Protein AF-A0A662HB89-F1 (afdb_monomer_lite)

Sequence (129 aa):
GERAAIYYYNDTVIAQGNGFAVYADPARNAIIAEIDRDLLLDVEHIEEWKYVVALASYDGFGPLRVRPVGVEAEEWVVGGGRELAKAILAGIEPRVM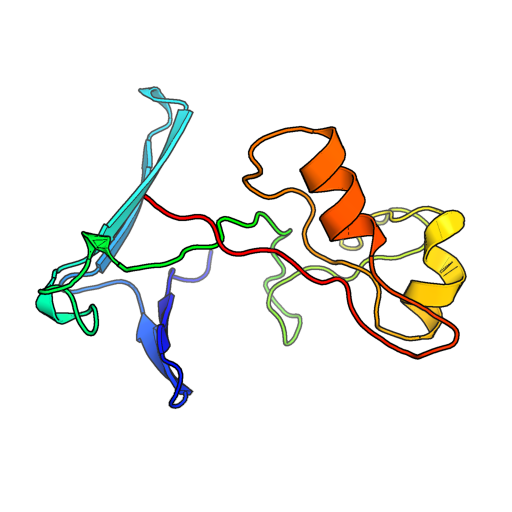DLLAPTAEEQYEMLSSFNVERKTVAIVKALTP

pLDDT: mean 94.01, std 4.25, range [63.0, 97.5]

Foldseek 3Di:
DAFDWDADPVRDIDGDDVQWDWDDDVVVRDIDIGGHPVPDPPSVVLQPDWDKFFDADADPDDPVRGADADQDDDPRHHHPHPVCHLVSVLVQQDRTPFIDDPDPVVGCCQNVVADSVVSGHGHDDTHGD

Radius of gyration: 16.9 Å; chains: 1; bounding box: 44×31×44 Å

Structure (mmCIF, N/CA/C/O backbone):
data_AF-A0A662HB89-F1
#
_entry.id   AF-A0A662HB89-F1
#
loop_
_atom_site.group_PDB
_atom_site.id
_atom_site.type_symbol
_atom_site.label_atom_id
_atom_site.label_alt_id
_atom_site.label_comp_id
_atom_site.label_asym_id
_atom_site.label_entity_id
_atom_site.label_seq_id
_atom_site.pdbx_PDB_ins_code
_atom_site.Cartn_x
_atom_site.Cartn_y
_atom_site.Cartn_z
_atom_site.occupancy
_atom_site.B_iso_or_equiv
_atom_site.auth_seq_id
_atom_site.auth_comp_id
_atom_site.auth_asym_id
_atom_site.auth_atom_id
_atom_site.pdbx_PDB_model_num
ATOM 1 N N . GLY A 1 1 ? -15.082 -7.886 -10.102 1.00 63.00 1 GLY A N 1
ATOM 2 C CA . GLY A 1 1 ? -14.029 -7.524 -9.140 1.00 63.00 1 GLY A CA 1
ATOM 3 C C . GLY A 1 1 ? -14.057 -8.518 -8.009 1.00 63.00 1 GLY A C 1
ATOM 4 O O . GLY A 1 1 ? -15.124 -9.059 -7.730 1.00 63.00 1 GLY A O 1
ATOM 5 N N . GLU A 1 2 ? -12.909 -8.798 -7.407 1.00 78.50 2 GLU A N 1
ATOM 6 C CA . GLU A 1 2 ? -12.865 -9.578 -6.169 1.00 78.50 2 GLU A CA 1
ATOM 7 C C . GLU A 1 2 ? -13.472 -8.779 -5.011 1.00 78.50 2 GLU A C 1
ATOM 9 O O . GLU A 1 2 ? -13.549 -7.549 -5.059 1.00 78.50 2 GLU A O 1
ATOM 14 N N . ARG A 1 3 ? -13.975 -9.487 -3.996 1.00 87.75 3 ARG A N 1
ATOM 15 C CA . ARG A 1 3 ? -14.502 -8.847 -2.788 1.00 87.75 3 ARG A CA 1
ATOM 16 C C . ARG A 1 3 ? -13.345 -8.244 -1.998 1.00 87.75 3 ARG A C 1
ATOM 18 O O . ARG A 1 3 ? -12.278 -8.850 -1.931 1.00 87.75 3 ARG A O 1
ATOM 25 N N . ALA A 1 4 ? -13.580 -7.099 -1.363 1.00 92.81 4 ALA A N 1
ATOM 26 C CA . ALA A 1 4 ? -12.649 -6.577 -0.373 1.00 92.81 4 ALA A CA 1
ATOM 27 C C . ALA A 1 4 ? -12.466 -7.586 0.773 1.00 92.81 4 ALA A C 1
ATOM 29 O O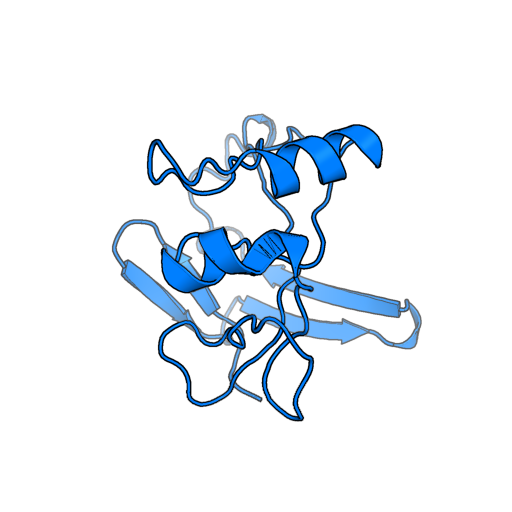 . ALA A 1 4 ? -13.349 -8.412 1.030 1.00 92.81 4 ALA A O 1
ATOM 30 N N . ALA A 1 5 ? -11.330 -7.516 1.463 1.00 93.62 5 ALA A N 1
ATOM 31 C CA . ALA A 1 5 ? -11.034 -8.390 2.589 1.00 93.62 5 ALA A CA 1
ATOM 32 C C . ALA A 1 5 ? -10.218 -7.670 3.669 1.00 93.62 5 ALA A C 1
ATOM 34 O O . ALA A 1 5 ? -9.386 -6.818 3.354 1.00 93.62 5 ALA A O 1
ATOM 35 N N . ILE A 1 6 ? -10.446 -8.051 4.925 1.00 94.94 6 ILE A N 1
ATOM 36 C CA . ILE A 1 6 ? -9.591 -7.723 6.068 1.00 94.94 6 ILE A CA 1
ATOM 37 C C . ILE A 1 6 ? -8.593 -8.868 6.225 1.00 94.94 6 ILE A C 1
ATOM 39 O O . ILE A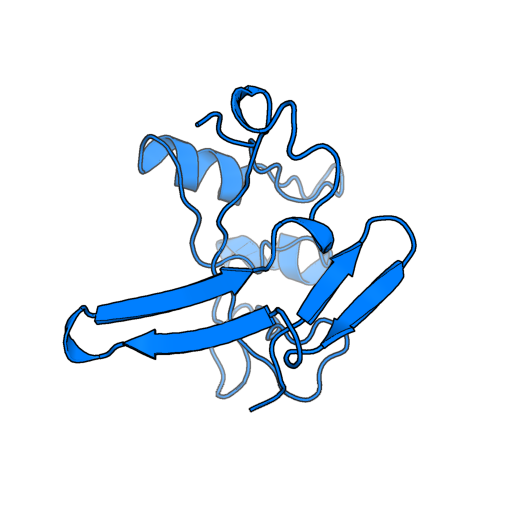 1 6 ? -8.998 -10.029 6.306 1.00 94.94 6 ILE A O 1
ATOM 43 N N . TYR A 1 7 ? -7.306 -8.536 6.268 1.00 93.56 7 TYR A N 1
ATOM 44 C CA . TYR A 1 7 ? -6.219 -9.477 6.524 1.00 93.56 7 TYR A CA 1
ATOM 45 C C . TYR A 1 7 ? -5.649 -9.192 7.912 1.00 93.56 7 TYR A C 1
ATOM 47 O O . TYR A 1 7 ? -5.160 -8.091 8.164 1.00 93.56 7 TYR A O 1
ATOM 55 N N . TYR A 1 8 ? -5.711 -10.170 8.811 1.00 95.38 8 TYR A N 1
ATOM 56 C CA . TYR A 1 8 ? -5.080 -10.069 10.125 1.00 95.38 8 TYR A CA 1
ATOM 57 C C . TYR A 1 8 ? -3.622 -10.530 10.076 1.00 95.38 8 TYR A C 1
ATOM 59 O O . TYR A 1 8 ? -3.205 -11.259 9.179 1.00 95.38 8 TYR A O 1
ATOM 67 N N . TYR A 1 9 ? -2.857 -10.160 11.104 1.00 93.25 9 TYR A N 1
ATOM 68 C CA . TYR A 1 9 ? -1.445 -10.531 11.261 1.00 93.25 9 TYR A CA 1
ATOM 69 C C . TYR A 1 9 ? -1.191 -12.048 11.340 1.00 93.25 9 TYR A C 1
ATOM 71 O O . TYR A 1 9 ? -0.054 -12.485 11.201 1.00 93.25 9 TYR A O 1
ATOM 79 N N . ASN A 1 10 ? -2.228 -12.839 11.623 1.00 94.31 10 ASN A N 1
ATOM 80 C CA . ASN A 1 10 ? -2.176 -14.291 11.791 1.00 94.31 10 ASN A CA 1
ATOM 81 C C . ASN A 1 10 ? -2.710 -15.050 10.562 1.00 94.31 10 ASN A C 1
ATOM 83 O O . ASN A 1 10 ? -3.205 -16.166 10.706 1.00 94.31 10 ASN A O 1
ATOM 87 N N . ASP A 1 11 ? -2.697 -14.409 9.390 1.00 92.38 11 ASP A N 1
ATOM 88 C CA . ASP A 1 11 ? -3.195 -14.936 8.113 1.00 92.38 11 ASP A CA 1
ATOM 89 C C . ASP A 1 11 ? -4.709 -15.221 8.067 1.00 92.38 11 ASP A C 1
ATOM 91 O O . ASP A 1 11 ? -5.216 -15.776 7.089 1.00 92.38 11 ASP A O 1
ATOM 95 N N . THR A 1 12 ? -5.469 -14.812 9.089 1.00 94.56 12 THR A N 1
ATOM 96 C CA . THR A 1 12 ? -6.935 -14.859 9.028 1.00 94.56 12 THR A CA 1
ATOM 97 C C . THR A 1 12 ? -7.430 -13.827 8.021 1.00 94.56 12 THR A C 1
ATOM 99 O O . THR A 1 12 ? -7.014 -12.667 8.052 1.00 94.56 12 THR A O 1
ATOM 102 N N . VAL A 1 13 ? -8.349 -14.239 7.146 1.00 93.62 13 VAL A N 1
AT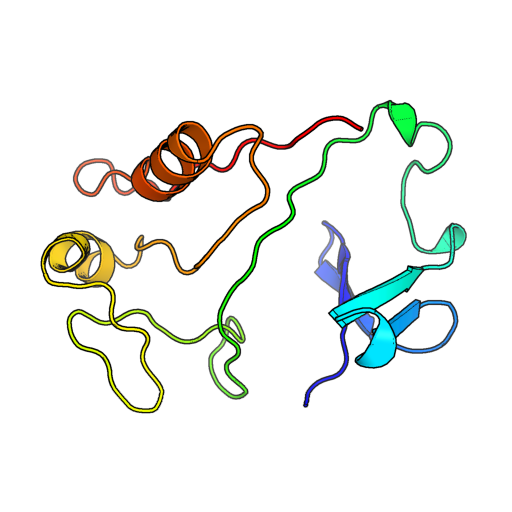OM 103 C CA . VAL A 1 13 ? -8.940 -13.374 6.119 1.00 93.62 13 VAL A CA 1
ATOM 104 C C . VAL A 1 13 ? -10.453 -13.347 6.275 1.00 93.62 13 VAL A C 1
ATOM 106 O O . VAL A 1 13 ? -11.103 -14.392 6.234 1.00 93.62 13 VAL A O 1
ATOM 109 N N . ILE A 1 14 ? -11.020 -12.148 6.406 1.00 94.25 14 ILE A N 1
ATOM 110 C CA . ILE A 1 14 ? -12.471 -11.929 6.398 1.00 94.25 14 ILE A CA 1
ATOM 111 C C . ILE A 1 14 ? -12.831 -11.210 5.107 1.00 94.25 14 ILE A C 1
ATOM 113 O O . ILE A 1 14 ? -12.523 -10.035 4.925 1.00 94.25 14 ILE A O 1
ATOM 117 N N . ALA A 1 15 ? -13.481 -11.927 4.194 1.00 94.19 15 ALA A N 1
ATOM 118 C CA . ALA A 1 15 ? -14.027 -11.327 2.986 1.00 94.19 15 ALA A CA 1
ATOM 119 C C . ALA A 1 15 ? -15.275 -10.493 3.307 1.00 94.19 15 ALA A C 1
ATOM 121 O O . ALA A 1 15 ? -16.026 -10.804 4.231 1.00 94.19 15 ALA A O 1
ATOM 122 N N . GLN A 1 16 ? -15.524 -9.477 2.484 1.00 95.38 16 GLN A N 1
ATOM 123 C CA . GLN A 1 16 ? -16.710 -8.626 2.550 1.00 95.38 16 GLN A CA 1
ATOM 124 C C . GLN A 1 16 ? -18.010 -9.431 2.716 1.00 95.38 16 GLN A C 1
ATOM 126 O O . GLN A 1 16 ? -18.263 -10.394 1.972 1.00 95.38 16 GLN A O 1
ATOM 131 N N . GLY A 1 17 ? -18.849 -8.995 3.658 1.00 91.88 17 GLY A N 1
ATOM 132 C CA . GLY A 1 17 ? -20.046 -9.699 4.104 1.00 91.88 17 GLY A CA 1
ATOM 133 C C . GLY A 1 17 ? -20.611 -9.117 5.403 1.00 91.88 17 GLY A C 1
ATOM 134 O O . GLY A 1 17 ? -20.728 -7.904 5.550 1.00 91.88 17 GLY A O 1
ATOM 135 N N . ASN A 1 18 ? -20.991 -9.985 6.342 1.00 87.81 18 ASN A N 1
ATOM 136 C CA . ASN A 1 18 ? -21.573 -9.564 7.618 1.00 87.81 18 ASN A CA 1
ATOM 137 C C . ASN A 1 18 ? -20.566 -8.732 8.423 1.00 87.81 18 ASN A C 1
ATOM 139 O O . ASN A 1 18 ? -19.510 -9.242 8.791 1.00 87.81 18 ASN A O 1
ATOM 143 N N . GLY A 1 19 ? -20.909 -7.469 8.674 1.00 92.19 19 GLY A N 1
ATOM 144 C CA . GLY A 1 19 ? -20.091 -6.530 9.439 1.00 92.19 19 GLY A CA 1
ATOM 145 C C . GLY A 1 19 ? -18.914 -5.915 8.684 1.00 92.19 19 GLY A C 1
ATOM 146 O O . GLY A 1 19 ? -18.132 -5.184 9.276 1.00 92.19 19 GLY A O 1
ATOM 147 N N . PHE A 1 20 ? -18.764 -6.174 7.383 1.00 97.12 20 PHE A N 1
ATOM 148 C CA . PHE A 1 20 ? -17.742 -5.520 6.567 1.00 97.12 20 PHE A CA 1
ATOM 149 C C . PHE A 1 20 ? -18.243 -5.270 5.146 1.00 97.12 20 PHE A C 1
ATOM 151 O O . PHE A 1 20 ? -18.561 -6.216 4.419 1.00 97.12 20 PHE A O 1
ATOM 158 N N . ALA A 1 21 ? -18.266 -4.004 4.731 1.00 96.00 21 ALA A N 1
ATOM 159 C CA . ALA A 1 21 ? -18.697 -3.571 3.407 1.00 96.00 21 ALA A CA 1
ATOM 160 C C . ALA A 1 21 ? -17.727 -2.545 2.814 1.00 96.00 21 ALA A C 1
ATOM 162 O O . ALA A 1 21 ? -17.343 -1.590 3.479 1.00 96.00 21 ALA A O 1
ATOM 163 N N . VAL A 1 22 ? -17.373 -2.708 1.538 1.00 95.88 22 VAL A N 1
ATOM 164 C CA . VAL A 1 22 ? -16.648 -1.712 0.749 1.00 95.88 22 VAL A CA 1
ATOM 165 C C . VAL A 1 22 ? -17.428 -1.419 -0.523 1.00 95.88 22 VAL A C 1
ATOM 167 O O . VAL A 1 22 ? -17.830 -2.331 -1.252 1.00 95.88 22 VAL A O 1
ATOM 170 N N . TYR A 1 23 ? -17.659 -0.141 -0.795 1.00 94.38 23 TYR A N 1
ATOM 171 C CA . TYR A 1 23 ? -18.404 0.301 -1.968 1.00 94.38 23 TYR A CA 1
ATOM 172 C C . TYR A 1 23 ? -17.947 1.682 -2.436 1.00 94.38 23 TYR A C 1
ATOM 174 O O . TYR A 1 23 ? -17.377 2.465 -1.682 1.00 94.38 23 TYR A O 1
ATOM 182 N N . ALA A 1 24 ? -18.188 1.980 -3.711 1.00 95.50 24 ALA A N 1
ATOM 183 C CA . ALA A 1 24 ? -17.955 3.310 -4.253 1.00 95.50 24 ALA A CA 1
ATOM 184 C C . ALA A 1 24 ? -19.165 4.212 -3.979 1.00 95.50 24 ALA A C 1
ATOM 186 O O . ALA A 1 24 ? -20.307 3.800 -4.187 1.00 95.50 24 ALA A O 1
ATOM 187 N N . ASP A 1 25 ? -18.899 5.453 -3.586 1.00 97.50 25 ASP A N 1
ATOM 188 C CA . ASP A 1 25 ? -19.854 6.558 -3.534 1.00 97.50 25 ASP A CA 1
ATOM 189 C C . ASP A 1 25 ? -19.426 7.616 -4.572 1.00 97.50 25 ASP A C 1
ATOM 191 O O . ASP A 1 25 ? -18.630 8.515 -4.271 1.00 97.50 25 ASP A O 1
ATOM 195 N N . PRO A 1 26 ? -19.916 7.516 -5.825 1.00 97.06 26 PRO A N 1
ATOM 196 C CA . PRO A 1 26 ? -19.523 8.433 -6.893 1.00 97.06 26 PRO A CA 1
ATOM 197 C C . PRO A 1 26 ? -19.975 9.873 -6.650 1.00 97.06 26 PRO A C 1
ATOM 199 O O . PRO A 1 26 ? -19.327 10.799 -7.129 1.00 97.06 26 PRO A O 1
ATOM 202 N N . ALA A 1 27 ? -21.065 10.080 -5.904 1.00 97.50 27 ALA A N 1
ATOM 203 C CA . ALA A 1 27 ? -21.569 11.419 -5.614 1.00 97.50 27 ALA A CA 1
ATOM 204 C C . ALA A 1 27 ? -20.605 12.196 -4.706 1.00 97.50 27 ALA A C 1
ATOM 206 O O . ALA A 1 27 ? -20.477 13.413 -4.839 1.00 97.50 27 ALA A O 1
ATOM 207 N N . ARG A 1 28 ? -19.901 11.488 -3.814 1.00 96.81 28 ARG A N 1
ATOM 208 C CA . ARG A 1 28 ? -18.857 12.051 -2.945 1.00 96.81 28 ARG A CA 1
ATOM 209 C C . ARG A 1 28 ? -17.439 11.881 -3.492 1.00 96.81 28 ARG A C 1
ATOM 211 O O . ARG A 1 28 ? -16.501 12.325 -2.840 1.00 96.81 28 ARG A O 1
ATOM 218 N N . ASN A 1 29 ? -17.282 11.253 -4.661 1.00 95.94 29 ASN A N 1
ATOM 219 C CA . ASN A 1 29 ? -15.989 10.839 -5.211 1.00 95.94 29 ASN A CA 1
ATOM 220 C C . ASN A 1 29 ? -15.149 10.047 -4.185 1.00 95.94 29 ASN A C 1
ATOM 222 O O . ASN A 1 29 ? -13.982 10.357 -3.947 1.00 95.94 29 ASN A O 1
ATOM 226 N N . ALA A 1 30 ? -15.771 9.058 -3.536 1.00 95.31 30 ALA A N 1
ATOM 227 C CA . ALA A 1 30 ? -15.176 8.327 -2.421 1.00 95.31 30 ALA A CA 1
ATOM 228 C C . ALA A 1 30 ? -15.325 6.807 -2.567 1.00 95.31 30 ALA A C 1
ATOM 230 O O . ALA A 1 30 ? -16.267 6.308 -3.184 1.00 95.31 30 ALA A O 1
ATOM 231 N N . ILE A 1 31 ? -14.407 6.070 -1.942 1.00 93.44 31 ILE A N 1
ATOM 232 C CA . ILE A 1 31 ? -14.586 4.655 -1.608 1.00 93.44 31 ILE A CA 1
ATOM 233 C C . ILE A 1 31 ? -14.873 4.591 -0.112 1.00 93.44 31 ILE A C 1
ATOM 235 O O . ILE A 1 31 ? -14.102 5.120 0.687 1.00 93.44 31 ILE A O 1
ATOM 239 N N . ILE A 1 32 ? -15.986 3.970 0.258 1.00 95.81 32 ILE A N 1
ATOM 240 C CA . ILE A 1 32 ? -16.424 3.836 1.644 1.00 95.81 32 ILE A CA 1
ATOM 241 C C . ILE A 1 32 ? -16.128 2.414 2.104 1.00 95.81 32 ILE A C 1
ATOM 243 O O . ILE A 1 32 ? -16.501 1.463 1.420 1.00 95.81 32 ILE A O 1
ATOM 247 N N . ALA A 1 33 ? -15.467 2.286 3.254 1.00 95.19 33 ALA A N 1
ATOM 248 C CA . ALA A 1 33 ? -15.273 1.028 3.961 1.00 95.19 33 ALA A CA 1
ATOM 249 C C . ALA A 1 33 ? -15.962 1.116 5.329 1.00 95.19 33 ALA A C 1
ATOM 251 O O . ALA A 1 33 ? -15.581 1.924 6.173 1.00 95.19 33 ALA A O 1
ATOM 252 N N . GLU A 1 34 ? -16.985 0.296 5.530 1.00 96.31 34 GLU A N 1
ATOM 253 C CA . GLU A 1 34 ? -17.712 0.149 6.790 1.00 96.31 34 GLU A CA 1
ATOM 254 C C . GLU A 1 34 ? -17.270 -1.153 7.450 1.00 96.31 34 GLU A C 1
ATOM 256 O O . GLU A 1 34 ? -17.318 -2.211 6.820 1.00 96.31 34 GLU A O 1
ATOM 261 N N . ILE A 1 35 ? -16.813 -1.069 8.698 1.00 95.81 35 ILE A N 1
ATOM 262 C CA . ILE A 1 35 ? -16.269 -2.199 9.454 1.00 95.81 35 ILE A CA 1
ATOM 263 C C . ILE A 1 35 ? -16.914 -2.195 10.842 1.00 95.81 35 ILE A C 1
ATOM 265 O O . ILE A 1 35 ? -16.830 -1.199 11.565 1.00 95.81 35 ILE A O 1
ATOM 269 N N . ASP A 1 36 ? -17.541 -3.306 11.218 1.00 95.81 36 ASP A N 1
ATOM 270 C CA . ASP A 1 36 ? -18.031 -3.541 12.572 1.00 95.81 36 ASP A CA 1
ATOM 271 C C . ASP A 1 36 ? -16.849 -3.569 13.539 1.00 95.81 36 ASP A C 1
ATOM 273 O O . ASP A 1 36 ? -15.825 -4.204 13.282 1.00 95.81 36 ASP A O 1
ATOM 277 N N . ARG A 1 37 ? -17.002 -2.902 14.686 1.00 93.88 37 ARG A N 1
ATOM 278 C CA . ARG A 1 37 ? -15.932 -2.788 15.689 1.00 93.88 37 ARG A CA 1
ATOM 279 C C . ARG A 1 37 ? -15.417 -4.148 16.158 1.00 93.88 37 ARG A C 1
ATOM 281 O O . ARG A 1 37 ? -14.225 -4.279 16.386 1.00 93.88 37 ARG A O 1
ATOM 288 N N . ASP A 1 38 ? -16.283 -5.154 16.222 1.00 94.00 38 ASP A N 1
ATOM 289 C CA . ASP A 1 38 ? -15.925 -6.516 16.638 1.00 94.00 38 ASP A CA 1
ATOM 290 C C . ASP A 1 38 ? -14.944 -7.210 15.670 1.00 94.00 38 ASP A C 1
ATOM 292 O O . ASP A 1 38 ? -14.322 -8.209 16.029 1.00 94.00 38 ASP A O 1
ATOM 296 N N . LEU A 1 39 ? -14.790 -6.694 14.444 1.00 95.25 39 LEU A N 1
ATOM 297 C CA . LEU A 1 39 ? -13.806 -7.171 13.467 1.00 95.25 39 LEU A CA 1
ATOM 298 C C . LEU A 1 39 ? -12.452 -6.468 13.596 1.00 95.25 39 LEU A C 1
ATOM 300 O O . LEU A 1 39 ? -11.508 -6.807 12.883 1.00 95.25 39 LEU A O 1
ATOM 304 N N . LEU A 1 40 ? -12.321 -5.481 14.468 1.00 93.69 40 LEU A N 1
ATOM 305 C CA . LEU A 1 40 ? -11.071 -4.774 14.676 1.00 93.69 40 LEU A CA 1
ATOM 306 C C . LEU A 1 40 ? -10.474 -5.166 16.029 1.00 93.69 40 LEU A C 1
ATOM 308 O O . LEU A 1 40 ? -11.183 -5.469 16.984 1.00 93.69 40 LEU A O 1
ATOM 312 N N . LEU A 1 41 ? -9.147 -5.202 16.095 1.00 92.75 41 LEU A N 1
ATOM 313 C CA . LEU A 1 41 ? -8.418 -5.531 17.317 1.00 92.75 41 LEU A CA 1
ATOM 314 C C . LEU A 1 41 ? -8.099 -4.242 18.065 1.00 92.75 41 LEU A C 1
ATOM 316 O O . LEU A 1 41 ? -7.729 -3.276 17.411 1.00 92.75 41 LEU A O 1
ATOM 320 N N . ASP A 1 42 ? -8.161 -4.257 19.397 1.00 93.31 42 ASP A N 1
ATOM 321 C CA . ASP A 1 42 ? -7.693 -3.144 20.242 1.00 93.31 42 ASP A CA 1
ATOM 322 C C . ASP A 1 42 ? -8.449 -1.818 20.004 1.00 93.31 42 ASP A C 1
ATOM 324 O O . ASP A 1 42 ? -7.883 -0.725 20.020 1.00 93.31 42 ASP A O 1
ATOM 328 N N . VAL A 1 43 ? -9.752 -1.908 19.717 1.00 93.19 43 VAL A N 1
ATOM 329 C CA . VAL A 1 43 ? -10.618 -0.754 19.390 1.00 93.19 43 VAL A CA 1
ATOM 330 C C . VAL A 1 43 ? -10.810 0.180 20.582 1.00 93.19 43 VAL A C 1
ATOM 332 O O . VAL A 1 43 ? -11.136 1.354 20.409 1.00 93.19 43 VAL A O 1
ATOM 335 N N . GLU A 1 44 ? -10.624 -0.328 21.794 1.00 94.62 44 GLU A N 1
ATOM 336 C CA . GLU A 1 44 ? -10.653 0.450 23.025 1.00 94.62 44 GLU A CA 1
ATOM 337 C C . GLU A 1 44 ? -9.497 1.458 23.146 1.00 94.62 44 GLU A C 1
ATOM 339 O O . GLU A 1 44 ? -9.658 2.412 23.901 1.00 94.62 44 GLU A O 1
ATOM 344 N N . HIS A 1 45 ? -8.407 1.282 22.383 1.00 94.38 45 HIS A N 1
ATOM 345 C CA . HIS A 1 45 ? -7.250 2.189 22.311 1.00 94.38 45 HIS A CA 1
ATOM 346 C C . HIS A 1 45 ? -7.070 2.774 20.896 1.00 94.38 45 HIS A C 1
ATOM 348 O O . HIS A 1 45 ? -5.951 3.014 20.434 1.00 94.38 45 HIS A O 1
ATOM 354 N N . ILE A 1 46 ? -8.167 2.974 20.156 1.00 91.94 46 ILE A N 1
ATOM 355 C CA . ILE A 1 46 ? -8.139 3.435 18.756 1.00 91.94 46 ILE A CA 1
ATOM 356 C C . ILE A 1 46 ? -7.411 4.777 18.561 1.0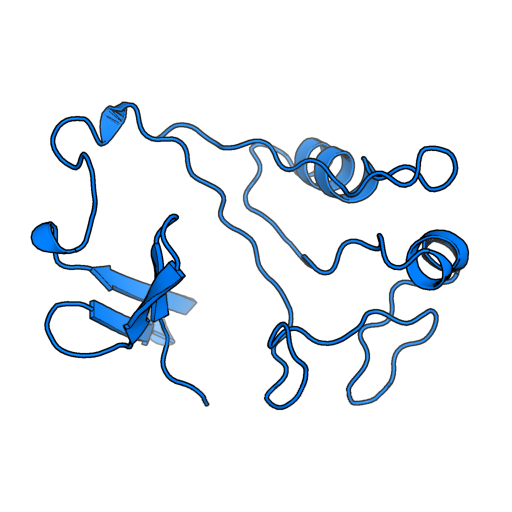0 91.94 46 ILE A C 1
ATOM 358 O O . ILE A 1 46 ? -6.868 5.047 17.492 1.00 91.94 46 ILE A O 1
ATOM 362 N N . GLU A 1 47 ? -7.366 5.619 19.590 1.00 93.00 47 GLU A N 1
ATOM 363 C CA . GLU A 1 47 ? -6.624 6.880 19.621 1.00 93.00 47 GLU A CA 1
ATOM 364 C C . GLU A 1 47 ? -5.099 6.700 19.582 1.00 93.00 47 GLU A C 1
ATOM 366 O O . GLU A 1 47 ? -4.385 7.612 19.166 1.00 93.00 47 GLU A O 1
ATOM 371 N N . GLU A 1 48 ? -4.596 5.533 19.989 1.00 95.00 48 GLU A N 1
ATOM 372 C CA . GLU A 1 48 ? -3.170 5.191 19.954 1.00 95.00 48 GLU A CA 1
ATOM 373 C C . GLU A 1 48 ? -2.766 4.489 18.653 1.00 95.00 48 GLU A C 1
ATOM 375 O O . GLU A 1 48 ? -1.574 4.267 18.398 1.00 95.00 48 GLU A O 1
ATOM 380 N N . TRP A 1 49 ? -3.743 4.132 17.815 1.00 94.94 49 TRP A N 1
ATOM 381 C CA . TRP A 1 49 ? -3.474 3.413 16.582 1.00 94.94 49 TRP A CA 1
ATOM 382 C C . TRP A 1 49 ? -2.583 4.212 15.649 1.00 94.94 49 TRP A C 1
ATOM 384 O O . TRP A 1 49 ? -2.547 5.441 15.640 1.00 94.94 49 TRP A O 1
ATOM 394 N N . LYS A 1 50 ? -1.879 3.474 14.796 1.00 95.50 50 LYS A N 1
ATOM 395 C CA . LYS A 1 50 ? -1.171 4.050 13.664 1.00 95.50 50 LYS A CA 1
ATOM 396 C C . LYS A 1 50 ? -1.634 3.372 12.396 1.00 95.50 50 LYS A C 1
ATOM 398 O O . LYS A 1 50 ? -1.777 2.152 12.368 1.00 95.50 50 LYS A O 1
ATOM 403 N N . TYR A 1 51 ? -1.847 4.152 11.348 1.00 94.06 51 TYR A N 1
ATOM 404 C CA . TYR A 1 51 ? -2.388 3.647 10.094 1.00 94.06 51 TYR A CA 1
ATOM 405 C C . TYR A 1 51 ? -1.542 4.073 8.901 1.00 94.06 51 TYR A C 1
ATOM 407 O O . TYR A 1 51 ? -0.826 5.072 8.921 1.00 94.06 51 TYR A O 1
ATOM 415 N N . VAL A 1 52 ? -1.634 3.280 7.841 1.00 96.12 52 VAL A N 1
ATOM 416 C CA . VAL A 1 52 ? -1.088 3.593 6.524 1.00 96.12 52 VAL A CA 1
ATOM 417 C C . VAL A 1 52 ? -2.245 3.508 5.545 1.00 96.12 52 VAL A C 1
ATOM 419 O O . VAL A 1 52 ? -2.955 2.505 5.515 1.00 96.12 52 VAL A O 1
ATOM 422 N N . VAL A 1 53 ? -2.421 4.545 4.733 1.00 95.06 53 VAL A N 1
ATOM 423 C CA . VAL A 1 53 ? -3.332 4.510 3.587 1.00 95.06 53 VAL A CA 1
ATOM 424 C C . VAL A 1 53 ? -2.470 4.512 2.339 1.00 95.06 53 VAL A C 1
ATOM 426 O O . VAL A 1 53 ? -1.725 5.460 2.113 1.00 95.06 53 VAL A O 1
ATOM 429 N N . ALA A 1 54 ? -2.550 3.446 1.550 1.00 95.75 54 ALA A N 1
ATOM 430 C CA . ALA A 1 54 ? -1.778 3.279 0.328 1.00 95.75 54 ALA A CA 1
ATOM 431 C C . ALA A 1 54 ? -2.700 2.887 -0.829 1.00 95.75 54 ALA A C 1
ATOM 433 O O . ALA A 1 54 ? -3.657 2.131 -0.655 1.00 95.75 54 ALA A O 1
ATOM 434 N N . LEU A 1 55 ? -2.380 3.390 -2.014 1.00 94.75 55 LEU A N 1
ATOM 435 C CA . LEU A 1 55 ? -3.048 3.092 -3.267 1.00 94.75 55 LEU A CA 1
ATOM 436 C C . LEU A 1 55 ? -2.107 2.279 -4.152 1.00 94.75 55 LEU A C 1
ATOM 438 O O . LEU A 1 55 ? -0.963 2.663 -4.395 1.00 94.75 55 LEU A O 1
ATOM 442 N N . ALA A 1 56 ? -2.610 1.170 -4.677 1.00 94.50 56 ALA A N 1
ATOM 443 C CA . ALA A 1 56 ? -1.906 0.341 -5.639 1.00 94.50 56 ALA A CA 1
ATOM 444 C C . ALA A 1 56 ? -2.818 0.015 -6.824 1.00 94.50 56 ALA A C 1
ATOM 446 O O . ALA A 1 56 ? -4.043 0.140 -6.757 1.00 94.50 56 ALA A O 1
ATOM 447 N N . SER A 1 57 ? -2.207 -0.427 -7.920 1.00 93.69 57 SER A N 1
ATOM 448 C CA . SER A 1 57 ? -2.956 -0.996 -9.039 1.00 93.69 57 SER A CA 1
ATOM 449 C C . SER A 1 57 ? -3.593 -2.338 -8.663 1.00 93.69 57 SER A C 1
ATOM 451 O O . SER A 1 57 ? -3.135 -3.017 -7.749 1.00 93.69 57 SER A O 1
ATOM 453 N N . TYR A 1 58 ? -4.616 -2.750 -9.414 1.00 91.44 58 TYR A N 1
ATOM 454 C CA . TYR A 1 58 ? -5.273 -4.045 -9.237 1.00 91.44 58 TYR A CA 1
ATOM 455 C C . TYR A 1 58 ? -4.911 -5.034 -10.351 1.00 91.44 58 TYR A C 1
ATOM 457 O O . TYR A 1 58 ? -4.961 -4.695 -11.541 1.00 91.44 58 TYR A O 1
ATOM 465 N N . ASP A 1 59 ? -4.615 -6.270 -9.952 1.00 90.31 59 ASP A N 1
ATOM 466 C CA . ASP A 1 59 ? -4.447 -7.435 -10.820 1.00 90.31 59 ASP A CA 1
ATOM 467 C C . ASP A 1 59 ? -5.350 -8.588 -10.347 1.00 90.31 59 ASP A C 1
ATOM 469 O O . ASP A 1 59 ? -5.342 -8.983 -9.184 1.00 90.31 59 ASP A O 1
ATOM 473 N N . GLY A 1 60 ? -6.133 -9.144 -11.270 1.00 86.38 60 GLY A N 1
ATOM 474 C CA . GLY A 1 60 ? -7.025 -10.268 -11.005 1.00 86.38 60 GLY A CA 1
ATOM 475 C C . GLY A 1 60 ? -6.355 -11.643 -11.051 1.00 86.38 60 GLY A C 1
ATOM 476 O O . GLY A 1 60 ? -7.039 -12.617 -10.763 1.00 86.38 60 GLY A O 1
ATOM 477 N N . PHE A 1 61 ? -5.068 -11.758 -11.396 1.00 85.62 61 PHE A N 1
ATOM 478 C CA . PHE A 1 61 ? -4.396 -13.052 -11.600 1.00 85.62 61 PHE A CA 1
ATOM 479 C C . PHE A 1 61 ? -3.072 -13.194 -10.842 1.00 85.62 61 PHE A C 1
ATOM 481 O O . PHE A 1 61 ? -2.758 -14.287 -10.369 1.00 85.62 61 PHE A O 1
ATOM 488 N N . GLY A 1 62 ? -2.292 -12.119 -10.717 1.00 84.31 62 GLY A N 1
ATOM 489 C CA . GLY A 1 62 ? -1.001 -12.144 -10.036 1.00 84.31 62 GLY A CA 1
ATOM 490 C C . GLY A 1 62 ? -1.102 -12.488 -8.542 1.00 84.31 62 GLY A C 1
ATOM 491 O O . GLY A 1 62 ? -2.104 -12.187 -7.892 1.00 84.31 62 GLY A O 1
ATOM 492 N N . PRO A 1 63 ? -0.043 -13.069 -7.949 1.00 81.69 63 PRO A N 1
ATOM 493 C CA . PRO A 1 63 ? -0.070 -13.579 -6.575 1.00 81.69 63 PRO A CA 1
ATOM 494 C C . PRO A 1 63 ? -0.302 -12.493 -5.514 1.00 81.69 63 PRO A C 1
ATOM 496 O O . PRO A 1 63 ? -0.842 -12.788 -4.455 1.00 81.69 63 PRO A O 1
ATOM 499 N N . LEU A 1 64 ? 0.078 -11.242 -5.799 1.00 86.06 64 LEU A N 1
ATOM 500 C CA . LEU A 1 64 ? -0.131 -10.101 -4.898 1.00 86.06 64 LEU A CA 1
ATOM 501 C C . LEU A 1 64 ? -1.451 -9.362 -5.146 1.00 86.06 64 LEU A C 1
ATOM 503 O O . LEU A 1 64 ? -1.761 -8.429 -4.416 1.00 86.06 64 LEU A O 1
ATOM 507 N N . ARG A 1 65 ? -2.187 -9.714 -6.210 1.00 89.62 65 ARG A N 1
ATOM 508 C CA . ARG A 1 65 ? -3.345 -8.955 -6.719 1.00 89.62 65 ARG A CA 1
ATOM 509 C C . ARG A 1 65 ? -3.062 -7.478 -7.030 1.00 89.62 65 ARG A C 1
ATOM 511 O O . ARG A 1 65 ? -3.974 -6.660 -7.130 1.00 89.62 65 ARG A O 1
ATOM 518 N N . VAL A 1 66 ? -1.787 -7.157 -7.235 1.00 93.31 66 VAL A N 1
ATOM 519 C CA . VAL A 1 66 ? -1.261 -5.846 -7.621 1.00 93.31 66 VAL A CA 1
ATOM 520 C C . VAL A 1 66 ? -0.446 -6.031 -8.891 1.00 93.31 66 VAL A C 1
ATOM 522 O O . VAL A 1 66 ? 0.368 -6.960 -8.956 1.00 93.31 66 VAL A O 1
ATOM 525 N N . ARG A 1 67 ? -0.644 -5.163 -9.893 1.00 94.56 67 ARG A N 1
ATOM 526 C CA . ARG A 1 67 ? 0.071 -5.293 -11.171 1.00 94.56 67 ARG A CA 1
ATOM 527 C C . ARG A 1 67 ? 1.577 -5.162 -10.952 1.00 94.56 67 ARG A C 1
ATOM 529 O O . ARG A 1 67 ? 2.009 -4.397 -10.083 1.00 94.56 67 ARG A O 1
ATOM 536 N N . PRO A 1 68 ? 2.3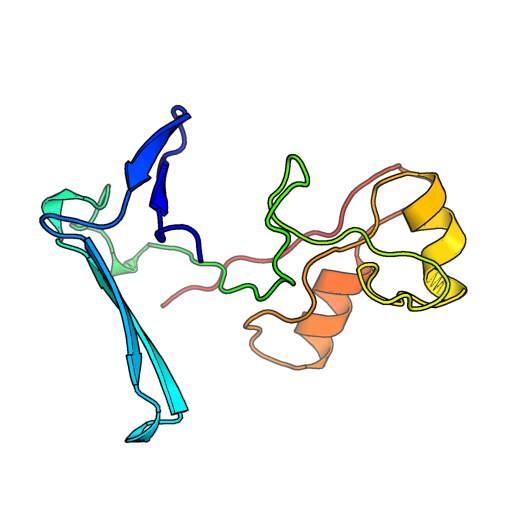91 -5.882 -11.738 1.00 94.50 68 PRO A N 1
ATOM 537 C CA . PRO A 1 68 ? 3.825 -5.655 -11.744 1.00 94.50 68 PRO A CA 1
ATOM 538 C C . PRO A 1 68 ? 4.151 -4.247 -12.258 1.00 94.50 68 PRO A C 1
ATOM 540 O O . PRO A 1 68 ? 3.385 -3.644 -13.017 1.00 94.50 68 PRO A O 1
ATOM 543 N N . VAL A 1 69 ? 5.320 -3.754 -11.858 1.00 95.62 69 VAL A N 1
ATOM 544 C CA . VAL A 1 69 ? 5.913 -2.523 -12.379 1.00 95.62 69 VAL A CA 1
ATOM 545 C C . VAL A 1 69 ? 7.055 -2.910 -13.318 1.00 95.62 69 VAL A C 1
ATOM 547 O O . VAL A 1 69 ? 7.941 -3.681 -12.950 1.00 95.62 69 VAL A O 1
ATOM 550 N N . GLY A 1 70 ? 7.002 -2.406 -14.545 1.00 96.56 70 GLY A N 1
ATOM 551 C CA . GLY A 1 70 ? 8.001 -2.592 -15.592 1.00 96.56 70 GLY A CA 1
ATOM 552 C C . GLY A 1 70 ? 8.711 -1.282 -15.913 1.00 96.56 70 GLY A C 1
ATOM 553 O O . GLY A 1 70 ? 8.325 -0.218 -15.438 1.00 96.56 70 GLY A O 1
ATOM 554 N N . VAL A 1 71 ? 9.777 -1.348 -16.713 1.00 97.19 71 VAL A N 1
ATOM 555 C CA . VAL A 1 71 ? 10.483 -0.131 -17.156 1.00 97.19 71 VAL A CA 1
ATOM 556 C C . VAL A 1 71 ? 9.578 0.700 -18.063 1.00 97.19 71 VAL A C 1
ATOM 558 O O . VAL A 1 71 ? 9.446 1.904 -17.870 1.00 97.19 71 VAL A O 1
ATOM 561 N N . GLU A 1 72 ? 8.924 0.034 -19.010 1.00 97.38 72 GLU A N 1
ATOM 562 C CA . GLU A 1 72 ? 7.931 0.625 -19.900 1.00 97.38 72 GLU A CA 1
ATOM 563 C C . GLU A 1 72 ? 6.523 0.243 -19.433 1.00 97.38 72 GLU A C 1
ATOM 565 O O . GLU A 1 72 ? 6.324 -0.794 -18.794 1.00 97.38 72 GLU A O 1
ATOM 570 N N . ALA A 1 73 ? 5.544 1.090 -19.747 1.00 96.62 73 ALA A N 1
ATOM 571 C CA . ALA A 1 73 ? 4.143 0.776 -19.506 1.00 96.62 73 ALA A CA 1
ATOM 572 C C . ALA A 1 73 ? 3.622 -0.208 -20.563 1.00 96.62 73 ALA A C 1
ATOM 574 O O . ALA A 1 73 ? 3.847 -0.028 -21.760 1.00 96.62 73 ALA A O 1
ATOM 575 N N . GLU A 1 74 ? 2.857 -1.200 -20.117 1.00 95.62 74 GLU A N 1
ATOM 576 C CA . GLU A 1 74 ? 2.126 -2.135 -20.977 1.00 95.62 74 GLU A CA 1
ATOM 577 C C . GLU A 1 74 ? 0.671 -2.232 -20.495 1.00 95.62 74 GLU A C 1
ATOM 579 O O . GLU A 1 74 ? 0.312 -1.679 -19.457 1.00 95.62 74 GLU A O 1
ATOM 584 N N . GLU A 1 75 ? -0.191 -2.950 -21.220 1.00 91.69 75 GLU A N 1
ATOM 585 C CA . GLU A 1 75 ? -1.627 -3.044 -20.893 1.00 91.69 75 GLU A CA 1
ATOM 586 C C . GLU A 1 75 ? -1.886 -3.492 -19.439 1.00 91.69 75 GLU A C 1
ATOM 588 O O . GLU A 1 75 ? -2.788 -2.986 -18.768 1.00 91.69 75 GLU A O 1
ATOM 593 N N . TRP A 1 76 ? -1.043 -4.394 -18.926 1.00 91.81 76 TRP A N 1
ATOM 594 C CA . TRP A 1 76 ? -1.166 -4.990 -17.592 1.00 91.81 76 TRP A CA 1
ATOM 595 C C . TRP A 1 76 ? 0.043 -4.725 -16.690 1.00 91.81 76 TRP A C 1
ATOM 597 O O . TRP A 1 76 ? 0.129 -5.289 -15.600 1.00 91.81 76 TRP A O 1
ATOM 607 N N . VAL A 1 77 ? 0.958 -3.853 -17.123 1.00 94.31 77 VAL A N 1
ATOM 608 C CA . VAL A 1 77 ? 2.206 -3.538 -16.418 1.00 94.31 77 VAL A CA 1
ATOM 609 C C . VAL A 1 77 ? 2.293 -2.034 -16.210 1.00 94.31 77 VAL A C 1
ATOM 611 O O . VAL A 1 77 ? 2.195 -1.247 -17.151 1.00 94.31 77 VAL A O 1
ATOM 614 N N . VAL A 1 78 ? 2.478 -1.625 -14.960 1.00 96.06 78 VAL A N 1
ATOM 615 C CA . VAL A 1 78 ? 2.643 -0.213 -14.607 1.00 96.06 78 VAL A CA 1
ATOM 616 C C . VAL A 1 78 ? 4.021 0.250 -15.074 1.00 96.06 78 VAL A C 1
ATOM 618 O O . VAL A 1 78 ? 5.016 -0.403 -14.777 1.00 96.06 78 VAL A O 1
ATOM 621 N N . GLY A 1 79 ? 4.092 1.379 -15.779 1.00 96.56 79 GLY A N 1
ATOM 622 C CA . GLY A 1 79 ? 5.370 1.973 -16.172 1.00 96.56 79 GLY A CA 1
ATOM 623 C C . GLY A 1 79 ? 6.041 2.673 -14.991 1.00 96.56 79 GLY A C 1
ATOM 624 O O . GLY A 1 79 ? 5.504 3.646 -14.472 1.00 96.56 79 GLY A O 1
ATOM 625 N N . GLY A 1 80 ? 7.204 2.174 -14.579 1.00 93.62 80 GLY A N 1
ATOM 626 C CA . GLY A 1 80 ? 8.041 2.730 -13.512 1.00 93.62 80 GLY A CA 1
ATOM 627 C C . GLY A 1 80 ? 9.267 3.500 -14.009 1.00 93.62 80 GLY A C 1
ATOM 628 O O . GLY A 1 80 ? 10.031 4.016 -13.198 1.00 93.62 80 GLY A O 1
ATOM 629 N N . GLY A 1 81 ? 9.486 3.553 -15.324 1.00 95.25 81 GLY A N 1
ATOM 630 C CA . GLY A 1 81 ? 10.589 4.293 -15.923 1.00 95.25 81 GLY A CA 1
ATOM 631 C C . GLY A 1 81 ? 11.950 3.607 -15.787 1.00 95.25 81 GLY A C 1
ATOM 632 O O . GLY A 1 81 ? 12.142 2.587 -15.113 1.00 95.25 81 GLY A O 1
ATOM 633 N N . ARG A 1 82 ? 12.946 4.179 -16.472 1.00 96.00 82 ARG A N 1
ATOM 634 C CA . ARG A 1 82 ? 14.323 3.653 -16.481 1.00 96.00 82 ARG A CA 1
ATOM 635 C C . ARG A 1 82 ? 15.012 3.828 -15.132 1.00 96.00 82 ARG A C 1
ATOM 637 O O . ARG A 1 82 ? 15.918 3.056 -14.817 1.00 96.00 82 ARG A O 1
ATOM 644 N N . GLU A 1 83 ? 14.587 4.808 -14.341 1.00 92.75 83 GLU A N 1
ATOM 645 C CA . GLU A 1 83 ? 15.065 5.056 -12.983 1.00 92.75 83 GLU A CA 1
ATOM 646 C C . GLU A 1 83 ? 14.838 3.858 -12.052 1.00 92.75 83 GLU A C 1
ATOM 648 O O . GLU A 1 83 ? 15.716 3.537 -11.248 1.00 92.75 83 GLU A O 1
ATOM 653 N N . LEU A 1 84 ? 13.727 3.129 -12.215 1.00 95.62 84 LEU A N 1
ATOM 654 C CA . LEU A 1 84 ? 13.418 1.949 -11.408 1.00 95.62 84 LEU A CA 1
ATOM 655 C C . LEU A 1 84 ? 13.989 0.649 -11.980 1.00 95.62 84 LEU A C 1
ATOM 657 O O . LEU A 1 84 ? 13.892 -0.382 -11.321 1.00 95.62 84 LEU A O 1
ATOM 661 N N . ALA A 1 85 ? 14.649 0.657 -13.145 1.00 96.44 85 ALA A N 1
ATOM 662 C CA . ALA A 1 85 ? 15.088 -0.568 -13.827 1.00 96.44 85 ALA A CA 1
ATOM 663 C C . ALA A 1 85 ? 15.918 -1.511 -12.936 1.00 96.44 85 ALA A C 1
ATOM 665 O O . ALA A 1 85 ? 15.733 -2.727 -12.965 1.00 96.44 85 ALA A O 1
ATOM 666 N N . LYS A 1 86 ? 16.815 -0.959 -12.107 1.00 97.06 86 LYS A N 1
ATOM 667 C CA . LYS A 1 86 ? 17.614 -1.762 -11.169 1.00 97.06 86 LYS A CA 1
ATOM 668 C C . LYS A 1 86 ? 16.786 -2.312 -10.002 1.00 97.06 86 LYS A C 1
ATOM 670 O O . LYS A 1 86 ? 17.058 -3.421 -9.554 1.00 97.06 86 LYS A O 1
ATOM 675 N N . ALA A 1 87 ? 15.807 -1.551 -9.514 1.00 96.88 87 ALA A N 1
ATOM 676 C CA . ALA A 1 87 ? 14.902 -1.984 -8.452 1.00 96.88 87 ALA A CA 1
ATOM 677 C C . ALA A 1 87 ? 13.951 -3.081 -8.948 1.00 96.88 87 ALA A C 1
ATOM 679 O O . ALA A 1 87 ? 13.811 -4.092 -8.269 1.00 96.88 87 ALA A O 1
ATOM 680 N N . ILE A 1 88 ? 13.417 -2.924 -10.166 1.00 96.56 88 ILE A N 1
ATOM 681 C CA . ILE A 1 88 ? 12.586 -3.913 -10.868 1.00 96.56 88 ILE A CA 1
ATOM 682 C C . ILE A 1 88 ? 13.365 -5.216 -11.065 1.00 96.56 88 ILE A C 1
ATOM 684 O O . ILE A 1 88 ? 12.880 -6.292 -10.729 1.00 96.56 88 ILE A O 1
ATOM 688 N N . LEU A 1 89 ? 14.612 -5.134 -11.548 1.00 95.75 89 LEU A N 1
ATOM 689 C CA . LEU A 1 89 ? 15.471 -6.313 -11.704 1.00 95.75 89 LEU A CA 1
ATOM 690 C C . LEU A 1 89 ? 15.739 -7.023 -10.365 1.00 95.75 89 LEU A C 1
ATOM 692 O O . LEU A 1 89 ? 15.918 -8.239 -10.335 1.00 95.75 89 LEU A O 1
ATOM 696 N N . ALA A 1 90 ? 15.781 -6.269 -9.266 1.00 95.56 90 ALA A N 1
ATOM 697 C CA . ALA A 1 90 ? 15.966 -6.796 -7.919 1.00 95.56 90 ALA A CA 1
ATOM 698 C C . ALA A 1 90 ? 14.653 -7.230 -7.235 1.00 95.56 90 ALA A C 1
ATOM 700 O O . ALA A 1 90 ? 14.727 -7.830 -6.162 1.00 95.56 90 ALA A O 1
ATOM 701 N N . GLY A 1 91 ? 13.485 -6.956 -7.827 1.00 94.44 91 GLY A N 1
ATOM 702 C CA . GLY A 1 91 ? 12.169 -7.259 -7.255 1.00 94.44 91 GLY A CA 1
ATOM 703 C C . GLY A 1 91 ? 11.833 -6.459 -5.992 1.00 94.44 91 GLY A C 1
ATOM 704 O O . GLY A 1 91 ? 11.129 -6.968 -5.122 1.00 94.44 91 GLY A O 1
ATOM 705 N N . ILE A 1 92 ? 12.396 -5.255 -5.846 1.00 96.06 92 ILE A N 1
ATOM 706 C CA . ILE A 1 92 ? 12.198 -4.373 -4.678 1.00 96.06 92 ILE A CA 1
ATOM 707 C C . ILE A 1 92 ? 11.529 -3.044 -5.045 1.00 96.06 92 ILE A C 1
ATOM 709 O O . ILE A 1 92 ? 11.482 -2.126 -4.224 1.00 96.06 92 ILE A O 1
ATOM 713 N N . GLU A 1 93 ? 11.085 -2.907 -6.290 1.00 95.81 93 GLU A N 1
ATOM 714 C CA . GLU A 1 93 ? 10.415 -1.713 -6.773 1.00 95.81 93 GLU A CA 1
ATOM 715 C C . GLU A 1 93 ? 9.136 -1.431 -5.966 1.00 95.81 93 GLU A C 1
ATOM 717 O O . GLU A 1 93 ? 8.355 -2.352 -5.698 1.00 95.81 93 GLU A O 1
ATOM 722 N N . PRO A 1 94 ? 8.881 -0.172 -5.574 1.00 95.00 94 PRO A N 1
ATOM 723 C CA . PRO A 1 94 ? 7.603 0.191 -4.982 1.00 95.00 94 PRO A CA 1
ATOM 724 C C . PRO A 1 94 ? 6.466 -0.086 -5.970 1.00 95.00 94 PRO A C 1
ATOM 726 O O . PRO A 1 94 ? 6.505 0.357 -7.116 1.00 95.00 94 PRO A O 1
ATOM 729 N N . ARG A 1 95 ? 5.431 -0.802 -5.518 1.00 95.38 95 ARG A N 1
ATOM 730 C CA . ARG A 1 95 ? 4.184 -1.019 -6.285 1.00 95.38 95 ARG A CA 1
ATOM 731 C C . ARG A 1 95 ? 3.019 -0.155 -5.809 1.00 95.38 95 ARG A C 1
ATOM 733 O O . ARG A 1 95 ? 1.955 -0.146 -6.426 1.00 95.38 95 ARG A O 1
ATOM 740 N N . VAL A 1 96 ? 3.233 0.558 -4.707 1.00 95.25 96 VAL A N 1
ATOM 741 C CA . VAL A 1 96 ? 2.359 1.629 -4.236 1.00 95.25 96 VAL A CA 1
ATOM 742 C C . VAL A 1 96 ? 2.527 2.811 -5.188 1.00 95.25 96 VAL A C 1
ATOM 744 O O . VAL A 1 96 ? 3.647 3.254 -5.429 1.00 95.25 96 VAL A O 1
ATOM 747 N N . MET A 1 97 ? 1.416 3.280 -5.747 1.00 93.19 97 MET A N 1
ATOM 748 C CA . MET A 1 97 ? 1.366 4.429 -6.655 1.00 93.19 97 MET A CA 1
ATOM 749 C C . MET A 1 97 ? 1.244 5.742 -5.889 1.00 93.19 97 MET A C 1
ATOM 751 O O . MET A 1 97 ? 1.792 6.754 -6.311 1.00 93.19 97 MET A O 1
ATOM 755 N N . ASP A 1 98 ? 0.512 5.711 -4.778 1.00 94.31 98 ASP A N 1
ATOM 756 C CA . ASP A 1 98 ? 0.278 6.868 -3.926 1.00 94.31 98 ASP A CA 1
ATOM 757 C C . ASP A 1 98 ? 0.026 6.415 -2.483 1.00 94.31 98 ASP A C 1
ATOM 759 O O . ASP A 1 98 ? -0.370 5.272 -2.244 1.00 94.31 98 ASP A O 1
ATOM 763 N N . LEU A 1 99 ? 0.258 7.291 -1.514 1.00 96.12 99 LEU A N 1
ATOM 764 C CA . LEU A 1 99 ? -0.029 7.053 -0.107 1.00 96.12 99 LEU A CA 1
ATOM 765 C C . LEU A 1 99 ? -0.388 8.360 0.592 1.00 96.12 99 LEU A C 1
ATOM 767 O O . LEU A 1 99 ? 0.059 9.437 0.207 1.00 96.12 99 LEU A O 1
ATOM 771 N N . LEU A 1 100 ? -1.173 8.260 1.661 1.00 95.31 100 LEU A N 1
ATOM 772 C CA . LEU A 1 100 ? -1.429 9.401 2.528 1.00 95.31 100 LEU A CA 1
ATOM 773 C C . LEU A 1 100 ? -0.147 9.747 3.294 1.00 95.31 100 LEU A C 1
ATOM 775 O O . LEU A 1 100 ? 0.365 8.929 4.059 1.00 95.31 100 LEU A O 1
ATOM 779 N N . ALA A 1 101 ? 0.341 10.968 3.102 1.00 95.94 101 ALA A N 1
ATOM 780 C CA . ALA A 1 101 ? 1.461 11.549 3.833 1.00 95.94 101 ALA A CA 1
ATOM 781 C C . ALA A 1 101 ? 1.118 12.984 4.267 1.00 95.94 101 ALA A C 1
ATOM 783 O O . ALA A 1 101 ? 0.226 13.597 3.673 1.00 95.94 101 ALA A O 1
ATOM 784 N N . PRO A 1 102 ? 1.823 13.550 5.266 1.00 94.50 102 PRO A N 1
ATOM 785 C CA . PRO A 1 102 ? 1.578 14.928 5.693 1.00 94.50 102 PRO A CA 1
ATOM 786 C C . PRO A 1 102 ? 1.943 15.957 4.613 1.00 94.50 102 PRO A C 1
ATOM 788 O O . PRO A 1 102 ? 1.322 17.016 4.532 1.00 94.50 102 PRO A O 1
ATOM 791 N N . THR A 1 103 ? 2.930 15.638 3.771 1.00 96.00 103 THR A N 1
ATOM 792 C CA . THR A 1 103 ? 3.390 16.466 2.650 1.00 96.00 103 THR A CA 1
ATOM 793 C C . THR A 1 103 ? 3.698 15.613 1.419 1.00 96.00 103 THR A C 1
ATOM 795 O O . THR A 1 103 ? 3.947 14.409 1.528 1.00 96.00 103 THR A O 1
ATOM 798 N N . ALA A 1 104 ? 3.704 16.239 0.237 1.00 95.94 104 ALA A N 1
ATOM 799 C CA . ALA A 1 104 ? 4.098 15.566 -1.000 1.00 95.94 104 ALA A CA 1
ATOM 800 C C . ALA A 1 104 ? 5.574 15.141 -0.949 1.00 95.94 104 ALA A C 1
ATOM 802 O O . ALA A 1 104 ? 5.929 14.047 -1.374 1.00 95.94 104 ALA A O 1
ATOM 803 N N . GLU A 1 105 ? 6.440 15.972 -0.372 1.00 97.00 105 GLU A N 1
ATOM 804 C CA . GLU A 1 105 ? 7.859 15.671 -0.191 1.00 97.00 105 GLU A CA 1
ATOM 805 C C . GLU A 1 105 ? 8.056 14.409 0.654 1.00 97.00 105 GLU A C 1
ATOM 807 O O . GLU A 1 105 ? 8.807 13.522 0.255 1.00 97.00 105 GLU A O 1
ATOM 812 N N . GLU A 1 106 ? 7.326 14.267 1.764 1.00 96.62 106 GLU A N 1
ATOM 813 C CA . GLU A 1 106 ? 7.388 13.054 2.585 1.00 96.62 106 GLU A CA 1
ATOM 814 C C . GLU A 1 106 ? 6.845 11.820 1.859 1.00 96.62 106 GLU A C 1
ATOM 816 O O . GLU A 1 106 ? 7.385 10.727 2.036 1.00 96.62 106 GLU A O 1
ATOM 821 N N . GLN A 1 107 ? 5.809 11.969 1.029 1.00 96.31 107 GLN A N 1
ATOM 822 C CA . GLN A 1 107 ? 5.326 10.885 0.170 1.00 96.31 107 GLN A CA 1
ATOM 823 C C . GLN A 1 107 ? 6.432 10.423 -0.795 1.00 96.31 107 GLN A C 1
ATOM 825 O O . GLN A 1 107 ? 6.722 9.224 -0.867 1.00 96.31 107 GLN A O 1
ATOM 830 N N . TYR A 1 108 ? 7.093 11.357 -1.489 1.00 95.12 108 TYR A N 1
ATOM 831 C CA . TYR A 1 108 ? 8.211 11.042 -2.382 1.00 95.12 108 TYR A CA 1
ATOM 832 C C . TYR A 1 108 ? 9.386 10.416 -1.630 1.00 95.12 108 TYR A C 1
ATOM 834 O O . TYR A 1 108 ? 9.952 9.431 -2.105 1.00 95.12 108 TYR A O 1
ATOM 842 N N . GLU A 1 109 ? 9.746 10.937 -0.456 1.00 96.62 109 GLU A N 1
ATOM 843 C CA . GLU A 1 109 ? 10.798 10.364 0.389 1.00 96.62 109 GLU A CA 1
ATOM 844 C C . GLU A 1 109 ? 10.480 8.919 0.779 1.00 96.62 109 GLU A C 1
ATOM 846 O O . GLU A 1 109 ? 11.338 8.051 0.631 1.00 96.62 109 GLU A O 1
ATOM 851 N N . MET A 1 110 ? 9.249 8.636 1.224 1.00 96.69 110 MET A N 1
ATOM 852 C CA . MET A 1 110 ? 8.826 7.278 1.579 1.00 96.69 110 MET A CA 1
ATOM 853 C C . MET A 1 110 ? 8.904 6.333 0.377 1.00 96.69 110 MET A C 1
ATOM 855 O O . MET A 1 110 ? 9.500 5.262 0.479 1.00 96.69 110 MET A O 1
ATOM 859 N N . LEU A 1 111 ? 8.358 6.726 -0.780 1.00 95.25 111 LEU A N 1
ATOM 860 C CA . LEU A 1 111 ? 8.340 5.870 -1.972 1.00 95.25 111 LEU A CA 1
ATOM 861 C C . LEU A 1 111 ? 9.719 5.710 -2.629 1.00 95.25 111 LEU A C 1
ATOM 863 O O . LEU A 1 111 ? 9.968 4.698 -3.279 1.00 95.25 111 LEU A O 1
ATOM 867 N N . SER A 1 112 ? 10.642 6.650 -2.425 1.00 94.94 112 SER A N 1
ATOM 868 C CA . SER A 1 112 ? 12.016 6.575 -2.944 1.00 94.94 112 SER A CA 1
ATOM 869 C C . SER A 1 112 ? 13.029 5.984 -1.956 1.00 94.94 112 SER A C 1
ATOM 871 O O . SER A 1 112 ? 14.198 5.826 -2.303 1.00 94.94 112 SER A O 1
ATOM 873 N N . SER A 1 113 ? 12.608 5.592 -0.746 1.00 96.81 113 SER A N 1
ATOM 874 C CA . SER A 1 113 ? 13.523 5.142 0.313 1.00 96.81 113 SER A CA 1
ATOM 875 C C . SER A 1 113 ? 14.077 3.717 0.128 1.00 96.81 113 SER A C 1
ATOM 877 O O . SER A 1 113 ? 14.781 3.212 1.010 1.00 96.81 113 SER A O 1
ATOM 879 N N . PHE A 1 114 ? 13.720 3.023 -0.956 1.00 96.44 114 PHE A N 1
ATOM 880 C CA . PHE A 1 114 ? 14.265 1.703 -1.270 1.00 96.44 114 PHE A CA 1
ATOM 881 C C . PHE A 1 114 ? 15.762 1.807 -1.598 1.00 96.44 114 PHE A C 1
ATOM 883 O O . PHE A 1 114 ? 16.276 2.854 -1.990 1.00 96.44 114 PHE A O 1
ATOM 890 N N . ASN A 1 115 ? 16.494 0.703 -1.459 1.00 97.06 115 ASN A N 1
ATOM 891 C CA . ASN A 1 115 ? 17.923 0.690 -1.748 1.00 97.06 115 ASN A CA 1
ATOM 892 C C . ASN A 1 115 ? 18.318 -0.592 -2.481 1.00 97.06 115 ASN A C 1
ATOM 894 O O . ASN A 1 115 ? 18.260 -1.687 -1.924 1.00 97.06 115 ASN A O 1
ATOM 898 N N . VAL A 1 116 ? 18.757 -0.441 -3.732 1.00 96.50 116 VAL A N 1
ATOM 899 C CA . VAL A 1 116 ? 19.155 -1.555 -4.608 1.00 96.50 116 VAL A CA 1
ATOM 900 C C . VAL A 1 116 ? 20.397 -2.276 -4.093 1.00 96.50 116 VAL A C 1
ATOM 902 O O . VAL A 1 116 ? 20.443 -3.503 -4.110 1.00 96.50 116 VAL A O 1
ATOM 905 N N . GLU A 1 117 ? 21.400 -1.540 -3.616 1.00 95.56 117 GLU A N 1
ATOM 906 C CA . GLU A 1 117 ? 22.667 -2.121 -3.153 1.00 95.56 117 GLU A CA 1
ATOM 907 C C . GLU A 1 117 ? 22.466 -2.957 -1.888 1.00 95.56 117 GLU A C 1
ATOM 909 O O . GLU A 1 117 ? 22.997 -4.061 -1.764 1.00 95.56 117 GLU A O 1
ATOM 914 N N . ARG A 1 118 ? 21.642 -2.450 -0.967 1.00 96.50 118 ARG A N 1
ATOM 915 C CA . ARG A 1 118 ? 21.289 -3.112 0.295 1.00 96.50 118 ARG A CA 1
ATOM 916 C C . ARG A 1 118 ? 20.120 -4.089 0.156 1.00 96.50 118 ARG A C 1
ATOM 918 O O . ARG A 1 118 ? 19.832 -4.799 1.114 1.00 96.50 118 ARG A O 1
ATOM 925 N N . LYS A 1 119 ? 19.470 -4.132 -1.013 1.00 94.81 119 LYS A N 1
ATOM 926 C CA . LYS A 1 119 ? 18.270 -4.930 -1.315 1.00 94.81 119 LYS A CA 1
ATOM 927 C C . LYS A 1 119 ? 17.124 -4.705 -0.323 1.00 94.81 119 LYS A C 1
ATOM 929 O O . LYS A 1 119 ? 16.501 -5.657 0.140 1.00 94.81 119 LYS A O 1
ATOM 934 N N . THR A 1 120 ? 16.855 -3.449 0.019 1.00 97.44 120 THR A N 1
ATOM 935 C CA . THR A 1 120 ? 15.764 -3.084 0.933 1.00 97.44 120 THR A CA 1
ATOM 936 C C . THR A 1 120 ? 14.619 -2.427 0.176 1.00 97.44 120 THR A C 1
ATOM 938 O O . THR A 1 120 ? 14.855 -1.562 -0.667 1.00 97.44 120 THR A O 1
ATOM 941 N N . VAL A 1 121 ? 13.386 -2.809 0.509 1.00 96.88 121 VAL A N 1
ATOM 942 C CA . VAL A 1 121 ? 12.164 -2.157 0.012 1.00 96.88 121 VAL A CA 1
ATOM 943 C C . VAL A 1 121 ? 11.989 -0.760 0.619 1.00 96.88 121 VAL A C 1
ATOM 945 O O . VAL A 1 121 ? 12.660 -0.407 1.592 1.00 96.88 121 VAL A O 1
ATOM 948 N N . ALA A 1 122 ? 11.094 0.031 0.030 1.00 96.81 122 ALA A N 1
ATOM 949 C CA . ALA A 1 122 ? 10.688 1.328 0.559 1.00 96.81 122 ALA A CA 1
ATOM 950 C C . ALA A 1 122 ? 10.073 1.201 1.966 1.00 96.81 122 ALA A C 1
ATOM 952 O O . ALA A 1 122 ? 9.429 0.201 2.291 1.00 96.81 122 ALA A O 1
ATOM 953 N N . ILE A 1 123 ? 10.271 2.225 2.796 1.00 96.56 123 ILE A N 1
ATOM 954 C CA . ILE A 1 123 ? 9.770 2.304 4.168 1.00 96.56 123 ILE A CA 1
ATOM 955 C C . ILE A 1 123 ? 8.667 3.357 4.201 1.00 96.56 123 ILE A C 1
ATOM 957 O O . ILE A 1 123 ? 8.921 4.549 4.037 1.00 96.56 123 ILE A O 1
ATOM 961 N N . VAL A 1 124 ? 7.444 2.906 4.468 1.00 95.81 124 VAL A N 1
ATOM 962 C CA . VAL A 1 124 ? 6.288 3.783 4.665 1.00 95.81 124 VAL A CA 1
ATOM 963 C C . VAL A 1 124 ? 6.102 4.036 6.156 1.00 95.81 124 VAL A C 1
ATOM 965 O O . VAL A 1 124 ? 6.095 3.102 6.961 1.00 95.81 124 VAL A O 1
ATOM 968 N N . LYS A 1 125 ? 5.970 5.307 6.533 1.00 94.94 125 LYS A N 1
ATOM 969 C CA . LYS A 1 125 ? 5.719 5.711 7.918 1.00 94.94 125 LYS A CA 1
ATOM 970 C C . LYS A 1 125 ? 4.223 5.617 8.204 1.00 94.94 125 LYS A C 1
ATOM 972 O O . LYS A 1 125 ? 3.412 6.101 7.423 1.00 94.94 125 LYS A O 1
ATOM 977 N N . ALA A 1 126 ? 3.871 5.019 9.336 1.00 95.62 126 ALA A N 1
ATOM 978 C CA . ALA A 1 126 ? 2.496 5.030 9.813 1.00 95.62 126 ALA A CA 1
ATOM 979 C C . ALA A 1 126 ? 2.152 6.394 10.431 1.00 95.62 126 ALA A C 1
ATOM 981 O O . ALA A 1 126 ? 2.977 6.990 11.131 1.00 95.62 126 ALA A O 1
ATOM 982 N N . LEU A 1 127 ? 0.938 6.862 10.169 1.00 93.69 127 LEU A N 1
ATOM 983 C CA . LEU A 1 127 ? 0.381 8.116 10.663 1.00 93.69 127 LEU A CA 1
ATOM 984 C C . LEU A 1 127 ? -0.391 7.885 11.957 1.00 93.69 127 LEU A C 1
ATOM 986 O O . LEU A 1 127 ? -0.933 6.802 12.167 1.00 93.69 127 LEU A O 1
ATOM 990 N N . THR A 1 128 ? -0.447 8.906 12.804 1.00 90.62 128 THR A N 1
ATOM 991 C CA . THR A 1 128 ? -1.340 8.948 13.967 1.00 90.62 128 THR A CA 1
ATOM 992 C C . THR A 1 128 ? -2.666 9.627 13.590 1.00 90.62 128 THR A C 1
ATOM 994 O O . THR A 1 128 ? -2.664 10.439 12.660 1.00 90.62 128 THR A O 1
ATOM 997 N N . PRO A 1 129 ? -3.781 9.295 14.267 1.00 80.69 129 PRO A N 1
ATOM 998 C CA . PRO A 1 129 ? -5.070 9.975 14.132 1.00 80.69 129 PRO A CA 1
ATOM 999 C C . PRO A 1 129 ? -5.001 11.493 14.305 1.00 80.69 129 PRO A C 1
ATOM 1001 O O . PRO A 1 129 ? -4.116 11.975 15.051 1.00 80.69 129 PRO A O 1
#

Secondary structure (DSSP, 8-state):
-PPPEEE-TTS-EEESBTTEEEEEETTTTEEEEEE-GGGSSSGGGGGG--B--EEE---SSSTTSS--EESS-BTTBEE-TGGGHHHHHHT----EEEE--SSHHHHHHHHH--BTTTTB---PPPBP-